Protein AF-A0A5S3P9X3-F1 (afdb_monomer_lite)

Organism: NCBI:txid2486356

pLDDT: mean 91.25, std 5.81, range [72.69, 97.75]

Radius of gyration: 15.69 Å; chains: 1; bounding box: 32×21×49 Å

Sequence (77 aa):
MKWVLIFMIYAAPVDAVDWDGPWTFGSTHLVEEPFNSEAECRNEAVQAIGRIHQGMLAPVRYRCVQVEAGLPEGAPR

Structure (mmCIF, N/CA/C/O backbone):
data_AF-A0A5S3P9X3-F1
#
_entry.id   AF-A0A5S3P9X3-F1
#
loop_
_atom_site.group_PDB
_atom_site.id
_atom_site.type_symbol
_atom_site.label_atom_id
_atom_site.label_alt_id
_atom_site.label_comp_id
_atom_site.label_asym_id
_atom_site.label_entity_id
_atom_site.label_seq_id
_atom_site.pdbx_PDB_ins_code
_atom_site.Cartn_x
_atom_site.Cartn_y
_atom_site.Cartn_z
_atom_site.occupancy
_atom_site.B_iso_or_equiv
_atom_site.auth_seq_id
_atom_site.auth_comp_id
_atom_site.auth_asym_id
_atom_site.auth_atom_id
_atom_site.pdbx_PDB_model_num
ATOM 1 N N . MET A 1 1 ? -12.288 3.000 14.418 1.00 91.19 1 MET A N 1
ATOM 2 C CA . MET A 1 1 ? -11.307 2.334 13.535 1.00 91.19 1 MET A CA 1
ATOM 3 C C . MET A 1 1 ? -11.322 2.997 12.175 1.00 91.19 1 MET A C 1
ATOM 5 O O . MET A 1 1 ? -12.377 3.461 11.754 1.00 91.19 1 MET A O 1
ATOM 9 N N . LYS A 1 2 ? -10.174 3.044 11.513 1.00 95.94 2 LYS A N 1
ATOM 10 C CA . LYS A 1 2 ? -9.982 3.534 10.151 1.00 95.94 2 LYS A CA 1
ATOM 11 C C . LYS A 1 2 ? -9.127 2.539 9.378 1.00 95.94 2 LYS A C 1
ATOM 13 O O . LYS A 1 2 ? -8.392 1.761 9.982 1.00 95.94 2 LYS A O 1
ATOM 18 N N . TRP A 1 3 ? -9.242 2.554 8.061 1.00 97.44 3 TRP A N 1
ATOM 19 C CA . TRP A 1 3 ? -8.439 1.725 7.173 1.00 97.44 3 TRP A CA 1
ATOM 20 C C . TRP A 1 3 ? -7.478 2.602 6.392 1.00 97.44 3 TRP A C 1
ATOM 22 O O . TRP A 1 3 ? -7.876 3.618 5.838 1.00 97.44 3 TRP A O 1
ATOM 32 N N . VAL A 1 4 ? -6.215 2.208 6.356 1.00 96.62 4 VAL A N 1
ATOM 33 C CA . VAL A 1 4 ? -5.152 2.938 5.671 1.00 96.62 4 VAL A CA 1
ATOM 34 C C . VAL A 1 4 ? -4.624 2.077 4.537 1.00 96.62 4 VAL A C 1
ATOM 36 O O . VAL A 1 4 ? -4.379 0.880 4.717 1.00 96.62 4 VAL A O 1
ATOM 39 N N . LEU A 1 5 ? -4.460 2.691 3.370 1.00 97.75 5 LEU A N 1
ATOM 40 C CA . LEU A 1 5 ? -3.971 2.035 2.168 1.00 97.75 5 LEU A CA 1
ATOM 41 C C . LEU A 1 5 ? -2.490 2.350 1.963 1.00 97.75 5 LEU A C 1
ATOM 43 O O . LEU A 1 5 ? -2.103 3.508 1.816 1.00 97.75 5 LEU A O 1
ATOM 47 N N . ILE A 1 6 ? -1.678 1.296 1.936 1.00 97.12 6 ILE A N 1
ATOM 48 C CA . ILE A 1 6 ? -0.241 1.353 1.677 1.00 97.12 6 ILE A CA 1
ATOM 49 C C . ILE A 1 6 ? 0.031 0.660 0.346 1.00 97.12 6 ILE A C 1
ATOM 51 O O . ILE A 1 6 ? -0.278 -0.524 0.192 1.00 97.12 6 ILE A O 1
ATOM 55 N N . PHE A 1 7 ? 0.660 1.364 -0.586 1.00 96.44 7 PHE A N 1
ATOM 56 C CA . PHE A 1 7 ? 1.227 0.799 -1.803 1.00 96.44 7 PHE A CA 1
ATOM 57 C C . PHE A 1 7 ? 2.717 0.533 -1.636 1.00 96.44 7 PHE A C 1
ATOM 59 O O . PHE A 1 7 ? 3.435 1.297 -0.997 1.00 96.44 7 PHE A O 1
ATOM 66 N N . MET A 1 8 ? 3.177 -0.542 -2.261 1.00 96.12 8 MET A N 1
ATOM 67 C CA . MET A 1 8 ? 4.580 -0.879 -2.456 1.00 96.12 8 MET A CA 1
ATOM 68 C C . MET A 1 8 ? 4.804 -0.968 -3.960 1.00 96.12 8 MET A C 1
ATOM 70 O O . MET A 1 8 ? 4.211 -1.819 -4.630 1.00 96.12 8 MET A O 1
ATOM 74 N N . ILE A 1 9 ? 5.626 -0.068 -4.478 1.00 93.00 9 ILE A N 1
ATOM 75 C CA . ILE A 1 9 ? 5.911 0.068 -5.899 1.00 93.00 9 ILE A CA 1
ATOM 76 C C . ILE A 1 9 ? 7.310 -0.474 -6.149 1.00 93.00 9 ILE A C 1
ATOM 78 O O . ILE A 1 9 ? 8.266 -0.141 -5.442 1.00 93.00 9 ILE A O 1
ATOM 82 N N . TYR A 1 10 ? 7.413 -1.340 -7.145 1.00 92.75 10 TYR A N 1
ATOM 83 C CA . TYR A 1 10 ? 8.671 -1.937 -7.552 1.00 92.75 10 TYR A CA 1
ATOM 84 C C . TYR A 1 10 ? 9.258 -1.165 -8.730 1.00 92.75 10 TYR A C 1
ATOM 86 O O . TYR A 1 10 ? 8.534 -0.493 -9.458 1.00 92.75 10 TYR A O 1
ATOM 94 N N . ALA A 1 11 ? 10.570 -1.249 -8.911 1.00 89.81 11 ALA A N 1
ATOM 95 C CA . ALA A 1 11 ? 11.278 -0.557 -9.976 1.00 89.81 11 ALA A CA 1
ATOM 96 C C . ALA A 1 11 ? 12.022 -1.549 -10.876 1.00 89.81 11 ALA A C 1
ATOM 98 O O . ALA A 1 11 ? 12.486 -2.602 -10.426 1.00 89.81 11 ALA A O 1
ATOM 99 N N . ALA A 1 12 ? 12.118 -1.190 -12.154 1.00 87.06 12 ALA A N 1
ATOM 100 C CA . ALA A 1 12 ? 13.071 -1.781 -13.081 1.00 87.06 12 ALA A CA 1
ATOM 101 C C . ALA A 1 12 ? 14.418 -1.031 -12.983 1.00 87.06 12 ALA A C 1
ATOM 103 O O . ALA A 1 12 ? 14.458 0.092 -12.466 1.00 87.06 12 ALA A O 1
ATOM 104 N N . PRO A 1 13 ? 15.522 -1.614 -13.480 1.00 86.44 13 PRO A N 1
ATOM 105 C CA . PRO A 1 13 ? 16.758 -0.876 -13.725 1.00 86.44 13 PRO A CA 1
ATOM 106 C C . PRO A 1 13 ? 16.530 0.358 -14.613 1.00 86.44 13 PRO A C 1
ATOM 108 O O . PRO A 1 13 ? 15.618 0.384 -15.438 1.00 86.44 13 PRO A O 1
ATOM 111 N N . VAL A 1 14 ? 17.371 1.383 -14.452 1.00 84.69 14 VAL A N 1
ATOM 112 C CA . VAL A 1 14 ? 17.216 2.686 -15.132 1.00 84.69 14 VAL A CA 1
ATOM 113 C C . VAL A 1 14 ? 17.334 2.618 -16.659 1.00 84.69 14 VAL A C 1
ATOM 115 O O . VAL A 1 14 ? 16.866 3.517 -17.349 1.00 84.69 14 VAL A O 1
ATOM 118 N N . ASP A 1 15 ? 17.960 1.570 -17.183 1.00 85.50 15 ASP A N 1
ATOM 119 C CA . ASP A 1 15 ? 18.234 1.321 -18.598 1.00 85.50 15 ASP A CA 1
ATOM 120 C C . ASP A 1 15 ? 17.315 0.252 -19.214 1.00 85.50 15 ASP A C 1
ATOM 122 O O . ASP A 1 15 ? 17.522 -0.173 -20.352 1.00 85.50 15 ASP A O 1
ATOM 126 N N . ALA A 1 16 ? 16.291 -0.190 -18.481 1.00 82.69 16 ALA A N 1
ATOM 127 C CA . ALA A 1 16 ? 15.419 -1.261 -18.927 1.00 82.69 16 ALA A CA 1
ATOM 128 C C . ALA A 1 16 ? 14.297 -0.754 -19.855 1.00 82.69 16 ALA A C 1
ATOM 130 O O . ALA A 1 16 ? 13.621 0.227 -19.549 1.00 82.69 16 ALA A O 1
ATOM 131 N N . VAL A 1 17 ? 14.088 -1.449 -20.980 1.00 76.50 17 VAL A N 1
ATOM 132 C CA . VAL A 1 17 ? 13.055 -1.114 -21.985 1.00 76.50 17 VAL A CA 1
ATOM 133 C C . VAL A 1 17 ? 11.852 -2.060 -21.882 1.00 76.50 17 VAL A C 1
ATOM 135 O O . VAL A 1 17 ? 10.740 -1.589 -21.688 1.00 76.50 17 VAL A O 1
ATOM 138 N N . ASP A 1 18 ? 12.085 -3.378 -21.897 1.00 78.62 18 ASP A N 1
ATOM 139 C CA . ASP A 1 18 ? 11.056 -4.424 -21.755 1.00 78.62 18 ASP A CA 1
ATOM 140 C C . ASP A 1 18 ? 11.435 -5.382 -20.612 1.00 78.62 18 ASP A C 1
ATOM 142 O O . ASP A 1 18 ? 11.824 -6.534 -20.814 1.00 78.62 18 ASP A O 1
ATOM 146 N N . TRP A 1 19 ? 11.424 -4.866 -19.383 1.00 83.88 19 TRP A N 1
ATOM 147 C CA . TRP A 1 19 ? 11.840 -5.622 -18.201 1.00 83.88 19 TRP A CA 1
ATOM 148 C C . TRP A 1 19 ? 10.731 -6.545 -17.699 1.00 83.88 19 TRP A C 1
ATOM 150 O O . TRP A 1 19 ? 9.683 -6.071 -17.268 1.00 83.88 19 TRP A O 1
ATOM 160 N N . ASP A 1 20 ? 10.992 -7.851 -17.666 1.00 85.88 20 ASP A N 1
ATOM 161 C CA . ASP A 1 20 ? 10.077 -8.839 -17.069 1.00 85.88 20 ASP A CA 1
ATOM 162 C C . ASP A 1 20 ? 10.471 -9.217 -15.623 1.00 85.88 20 ASP A C 1
ATOM 164 O O . ASP A 1 20 ? 9.821 -10.008 -14.939 1.00 85.88 20 ASP A O 1
ATOM 168 N N . GLY A 1 21 ? 11.540 -8.612 -15.104 1.00 87.06 21 GLY A N 1
ATOM 169 C CA . GLY A 1 21 ? 12.078 -8.897 -13.779 1.00 87.06 21 GLY A CA 1
ATOM 170 C C . GLY A 1 21 ? 13.485 -9.508 -13.814 1.00 87.06 21 GLY A C 1
ATOM 171 O O . GLY A 1 21 ? 14.027 -9.783 -14.883 1.00 87.06 21 GLY A O 1
ATOM 172 N N . PRO A 1 22 ? 14.096 -9.743 -12.639 1.00 90.25 22 PRO A N 1
ATOM 173 C CA . PRO A 1 22 ? 13.529 -9.574 -11.301 1.00 90.25 22 PRO A CA 1
ATOM 174 C C . PRO A 1 22 ? 13.281 -8.109 -10.921 1.00 90.25 22 PRO A C 1
ATOM 176 O O . PRO A 1 22 ? 14.000 -7.200 -11.325 1.00 90.25 22 PRO A O 1
ATOM 179 N N . TRP A 1 23 ? 12.244 -7.877 -10.123 1.00 90.69 23 TRP A N 1
ATOM 180 C CA . TRP A 1 23 ? 11.852 -6.543 -9.675 1.00 90.69 23 TRP A CA 1
ATOM 181 C C . TRP A 1 23 ? 12.444 -6.234 -8.302 1.00 90.69 23 TRP A C 1
ATOM 183 O O . TRP A 1 23 ? 12.412 -7.083 -7.407 1.00 90.69 23 TRP A O 1
ATOM 193 N N . THR A 1 24 ? 12.939 -5.013 -8.106 1.00 91.81 24 THR A N 1
ATOM 194 C CA . THR A 1 24 ? 13.422 -4.540 -6.803 1.00 91.81 24 THR A CA 1
ATOM 195 C C . THR A 1 24 ? 12.391 -3.629 -6.155 1.00 91.81 24 THR A C 1
ATOM 197 O O . THR A 1 24 ? 11.605 -2.968 -6.832 1.00 91.81 24 THR A O 1
ATOM 200 N N . PHE A 1 25 ? 12.349 -3.624 -4.823 1.00 92.75 25 PHE A N 1
ATOM 201 C CA . PHE A 1 25 ? 11.498 -2.684 -4.102 1.00 92.75 25 PHE A CA 1
ATOM 202 C C . PHE A 1 25 ? 11.999 -1.256 -4.351 1.00 92.75 25 PHE A C 1
ATOM 204 O O . PHE A 1 25 ? 13.175 -0.975 -4.125 1.00 92.75 25 PHE A O 1
ATOM 211 N N . GLY A 1 26 ? 11.113 -0.382 -4.830 1.00 91.25 26 GLY A N 1
ATOM 212 C CA . GLY A 1 26 ? 11.423 1.016 -5.115 1.00 91.25 26 GLY A CA 1
ATOM 213 C C . GLY A 1 26 ? 10.969 1.927 -3.982 1.00 91.25 26 GLY A C 1
ATOM 214 O O . GLY A 1 26 ? 11.790 2.501 -3.270 1.00 91.25 26 GLY A O 1
ATOM 215 N N . SER A 1 27 ? 9.655 2.057 -3.805 1.00 92.69 27 SER A N 1
ATOM 216 C CA . SER A 1 27 ? 9.063 2.999 -2.851 1.00 92.69 27 SER A CA 1
ATOM 217 C C . SER A 1 27 ? 7.792 2.466 -2.197 1.00 92.69 27 SER A C 1
ATOM 219 O O . SER A 1 27 ? 7.122 1.558 -2.699 1.00 92.69 27 SER A O 1
ATOM 221 N N . THR A 1 28 ? 7.432 3.065 -1.062 1.00 95.12 28 THR A N 1
ATOM 222 C CA . THR A 1 28 ? 6.094 2.958 -0.478 1.00 95.12 28 THR A CA 1
ATOM 223 C C . THR A 1 28 ? 5.335 4.267 -0.634 1.00 95.12 28 THR A C 1
ATOM 225 O O . THR A 1 28 ? 5.903 5.347 -0.495 1.00 95.12 28 THR A O 1
ATOM 228 N N . HIS A 1 29 ? 4.032 4.167 -0.883 1.00 92.50 29 HIS A N 1
ATOM 229 C CA . HIS A 1 29 ? 3.128 5.315 -0.908 1.00 92.50 29 HIS A CA 1
ATOM 230 C C . HIS A 1 29 ? 1.949 5.061 0.021 1.00 92.50 29 HIS A C 1
ATOM 232 O O . HIS A 1 29 ? 1.316 4.009 -0.044 1.00 92.50 29 HIS A O 1
ATOM 238 N N . LEU A 1 30 ? 1.663 6.029 0.884 1.00 92.88 30 LEU A N 1
ATOM 239 C CA . LEU A 1 30 ? 0.498 6.026 1.755 1.00 92.88 30 LEU A CA 1
ATOM 240 C C . LEU A 1 30 ? -0.592 6.879 1.113 1.00 92.88 30 LEU A C 1
ATOM 242 O O . LEU A 1 30 ? -0.304 7.990 0.671 1.00 92.88 30 LEU A O 1
ATOM 246 N N . VAL A 1 31 ? -1.828 6.390 1.078 1.00 89.88 31 VAL A N 1
ATOM 247 C CA . VAL A 1 31 ? -2.968 7.262 0.767 1.00 89.88 31 VAL A CA 1
ATOM 248 C C . VAL A 1 31 ? -3.272 8.099 2.004 1.00 89.88 31 VAL A C 1
ATOM 250 O O . VAL A 1 31 ? -3.464 7.547 3.086 1.00 89.88 31 VAL A O 1
ATOM 253 N N . GLU A 1 32 ? -3.276 9.422 1.839 1.00 86.69 32 GLU A N 1
ATOM 254 C CA . GLU A 1 32 ? -3.428 10.375 2.947 1.00 86.69 32 GLU A CA 1
ATOM 255 C C . GLU A 1 32 ? -4.795 10.265 3.627 1.00 86.69 32 GLU A C 1
ATOM 257 O O . GLU A 1 32 ? -4.893 10.359 4.850 1.00 86.69 32 GLU A O 1
ATOM 262 N N . GLU A 1 33 ? -5.850 10.025 2.846 1.00 91.69 33 GLU A N 1
ATOM 263 C CA . GLU A 1 33 ? -7.204 9.899 3.370 1.00 91.69 33 GLU A CA 1
ATOM 264 C C . GLU A 1 33 ? -7.507 8.460 3.825 1.00 91.69 33 GLU A C 1
ATOM 266 O O . GLU A 1 33 ? -7.431 7.520 3.028 1.00 91.69 33 GLU A O 1
ATOM 271 N N . PRO A 1 34 ? -7.878 8.252 5.102 1.00 93.69 34 PRO A N 1
ATOM 272 C CA . PRO A 1 34 ? -8.260 6.940 5.597 1.00 93.69 34 PRO A CA 1
ATOM 273 C C . PRO A 1 34 ? -9.711 6.571 5.246 1.00 93.69 34 PRO A C 1
ATOM 275 O O . PRO A 1 34 ? -10.621 7.398 5.290 1.00 93.69 34 PRO A O 1
ATOM 278 N N . PHE A 1 35 ? -9.957 5.278 5.042 1.00 96.81 35 PHE A N 1
ATOM 279 C CA . PHE A 1 35 ? -11.258 4.709 4.678 1.00 96.81 35 PHE A CA 1
ATOM 280 C C . PHE A 1 35 ? -12.062 4.250 5.903 1.00 96.81 35 PHE A C 1
ATOM 282 O O . PHE A 1 35 ? -11.510 3.981 6.979 1.00 96.81 35 PHE A O 1
ATOM 289 N N . ASN A 1 36 ? -13.383 4.125 5.745 1.00 96.75 36 ASN A N 1
ATOM 290 C CA . ASN A 1 36 ? -14.274 3.675 6.819 1.00 96.75 36 ASN A CA 1
ATOM 291 C C . ASN A 1 36 ? -14.417 2.150 6.862 1.00 96.75 36 ASN A C 1
ATOM 293 O O . ASN A 1 36 ? -14.737 1.597 7.915 1.00 96.75 36 ASN A O 1
ATOM 297 N N . SER A 1 37 ? -14.134 1.456 5.758 1.00 97.44 37 SER A N 1
ATOM 298 C CA . SER A 1 37 ? -14.192 -0.004 5.680 1.00 97.44 37 SER A CA 1
ATOM 299 C C . SER A 1 37 ? -13.020 -0.613 4.906 1.00 97.44 37 SER A C 1
ATOM 301 O O . SER A 1 37 ? -12.377 0.038 4.082 1.00 97.44 37 SER A O 1
ATOM 303 N N . GLU A 1 38 ? -12.759 -1.900 5.152 1.00 97.31 38 GLU A N 1
ATOM 304 C CA . GLU A 1 38 ? -11.764 -2.662 4.391 1.00 97.31 38 GLU A CA 1
ATOM 305 C C . GLU A 1 38 ? -12.137 -2.734 2.907 1.00 97.31 38 GLU A C 1
ATOM 307 O O . GLU A 1 38 ? -11.271 -2.642 2.039 1.00 97.31 38 GLU A O 1
ATOM 312 N N . ALA A 1 39 ? -13.434 -2.880 2.618 1.00 97.75 39 ALA A N 1
ATOM 313 C CA . ALA A 1 39 ? -13.954 -2.9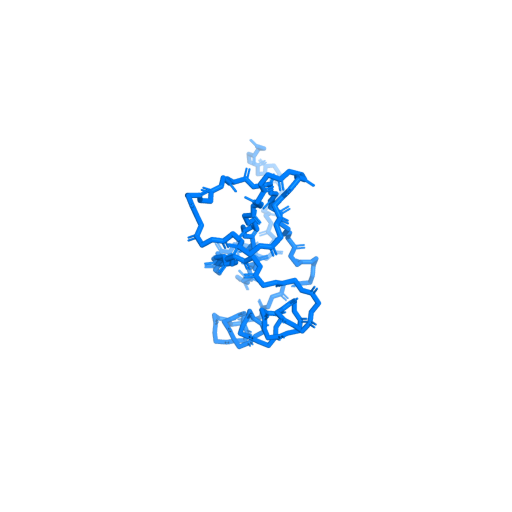69 1.261 1.00 97.75 39 ALA A CA 1
ATOM 314 C C . ALA A 1 39 ? -13.700 -1.677 0.473 1.00 97.75 39 ALA A C 1
ATOM 316 O O . ALA A 1 39 ? -13.206 -1.747 -0.649 1.00 97.75 39 ALA A O 1
ATOM 317 N N . GLU A 1 40 ? -13.960 -0.509 1.070 1.00 97.62 40 GLU A N 1
ATOM 318 C CA . GLU A 1 40 ? -13.626 0.793 0.474 1.00 97.62 40 GLU A CA 1
ATOM 319 C C . GLU A 1 40 ? -12.126 0.902 0.180 1.00 97.62 40 GLU A C 1
ATOM 321 O O . GLU A 1 40 ? -11.748 1.195 -0.952 1.00 97.62 40 GLU A O 1
ATOM 326 N N . CYS A 1 41 ? -11.276 0.569 1.158 1.00 97.75 41 CYS A N 1
ATOM 327 C CA . CYS A 1 41 ? -9.822 0.597 0.991 1.00 97.75 41 CYS A CA 1
ATOM 328 C C . CYS A 1 41 ? -9.346 -0.318 -0.151 1.00 97.75 41 CYS A C 1
ATOM 330 O O . CYS A 1 41 ? -8.525 0.076 -0.980 1.00 97.75 41 CYS A O 1
ATOM 332 N N . ARG A 1 42 ? -9.872 -1.548 -0.228 1.00 97.50 42 ARG A N 1
ATOM 333 C CA . ARG A 1 42 ? -9.518 -2.513 -1.282 1.00 97.50 42 ARG A CA 1
ATOM 334 C C . ARG A 1 42 ? -10.000 -2.063 -2.657 1.00 97.50 42 ARG A C 1
ATOM 336 O O . ARG A 1 42 ? -9.260 -2.225 -3.624 1.00 97.50 42 ARG A O 1
ATOM 343 N N . ASN A 1 43 ? -11.209 -1.514 -2.744 1.00 97.50 43 ASN A N 1
ATOM 344 C CA . ASN A 1 43 ? -11.762 -1.016 -3.999 1.00 97.50 43 ASN A CA 1
ATOM 345 C C . ASN A 1 43 ? -10.936 0.157 -4.533 1.00 97.50 43 ASN A C 1
ATOM 347 O O . ASN A 1 43 ? -10.577 0.151 -5.710 1.00 97.50 43 ASN A O 1
ATOM 351 N N . GLU A 1 44 ? -10.564 1.105 -3.668 1.00 96.56 44 GLU A N 1
ATOM 352 C CA . GLU A 1 44 ? -9.681 2.206 -4.059 1.00 96.56 44 GLU A CA 1
ATOM 353 C C . GLU A 1 44 ? -8.309 1.688 -4.505 1.00 96.56 44 GLU A C 1
ATOM 355 O O . GLU A 1 44 ? -7.785 2.136 -5.522 1.00 96.56 44 GLU A O 1
ATOM 360 N N . ALA A 1 45 ? -7.756 0.677 -3.824 1.00 95.94 45 ALA A N 1
ATOM 361 C CA . ALA A 1 45 ? -6.481 0.077 -4.212 1.00 95.94 45 ALA A CA 1
ATOM 362 C C . ALA A 1 45 ? -6.500 -0.466 -5.647 1.00 95.94 45 ALA A C 1
ATOM 364 O O . ALA A 1 45 ? -5.577 -0.210 -6.419 1.00 95.94 45 ALA A O 1
ATOM 365 N N . V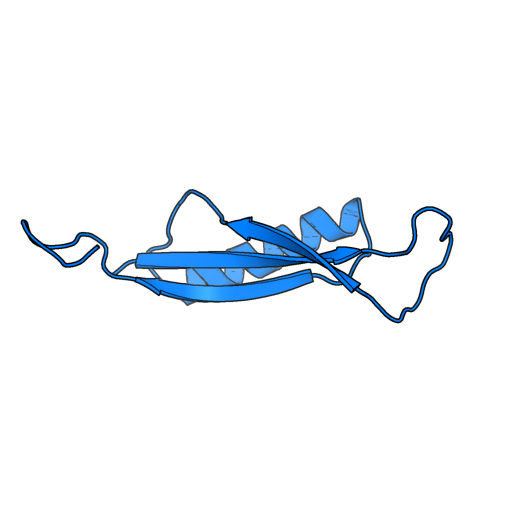AL A 1 46 ? -7.560 -1.191 -6.017 1.00 95.44 46 VAL A N 1
ATOM 366 C CA . VAL A 1 46 ? -7.726 -1.743 -7.369 1.00 95.44 46 VAL A CA 1
ATOM 367 C C . VAL A 1 46 ? -7.830 -0.624 -8.405 1.00 95.44 46 VAL A C 1
ATOM 369 O O . VAL A 1 46 ? -7.163 -0.684 -9.439 1.00 95.44 46 VAL A O 1
ATOM 372 N N . GLN A 1 47 ? -8.619 0.416 -8.127 1.00 94.88 47 GLN A N 1
ATOM 373 C CA . GLN A 1 47 ? -8.769 1.549 -9.041 1.00 94.88 47 GLN A CA 1
ATOM 374 C C . GLN A 1 47 ? -7.458 2.328 -9.210 1.00 94.88 47 GLN A C 1
ATOM 376 O O . GLN A 1 47 ? -7.072 2.650 -10.333 1.00 94.88 47 GLN A O 1
ATOM 381 N N . ALA A 1 48 ? -6.748 2.595 -8.114 1.00 92.88 48 ALA A N 1
ATOM 382 C CA . ALA A 1 48 ? -5.468 3.289 -8.124 1.00 92.88 48 ALA A CA 1
ATOM 383 C C . ALA A 1 48 ? -4.388 2.503 -8.875 1.00 92.88 48 ALA A C 1
ATOM 385 O O . ALA A 1 48 ? -3.687 3.091 -9.694 1.00 92.88 48 ALA A O 1
ATOM 386 N N . ILE A 1 49 ? -4.291 1.184 -8.669 1.00 92.50 49 ILE A N 1
ATOM 387 C CA . ILE A 1 49 ? -3.368 0.325 -9.428 1.00 92.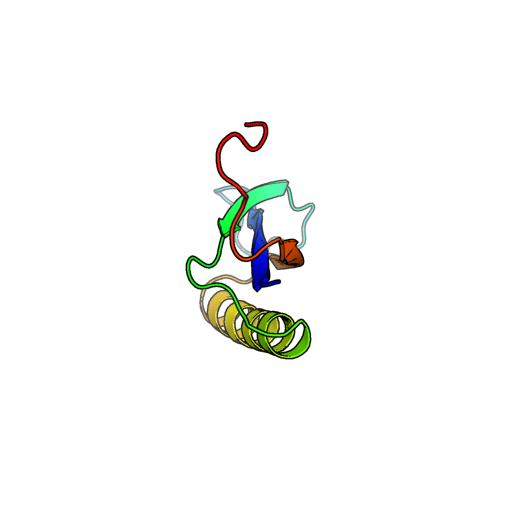50 49 ILE A CA 1
ATOM 388 C C . ILE A 1 49 ? -3.689 0.390 -10.922 1.00 92.50 49 ILE A C 1
ATOM 390 O O . ILE A 1 49 ? -2.780 0.585 -11.722 1.00 92.50 49 ILE A O 1
ATOM 394 N N . GLY A 1 50 ? -4.971 0.325 -11.297 1.00 91.75 50 GLY A N 1
ATOM 395 C CA . GLY A 1 50 ? -5.390 0.485 -12.689 1.00 91.75 50 GLY A CA 1
ATOM 396 C C . GLY A 1 50 ? -4.937 1.815 -13.302 1.00 91.75 50 GLY A C 1
ATOM 397 O O . GLY A 1 50 ? -4.461 1.828 -14.432 1.00 91.75 50 GLY A O 1
ATOM 398 N N . ARG A 1 51 ? -5.019 2.924 -12.551 1.00 90.38 51 ARG A N 1
ATOM 399 C CA . ARG A 1 51 ? -4.516 4.240 -12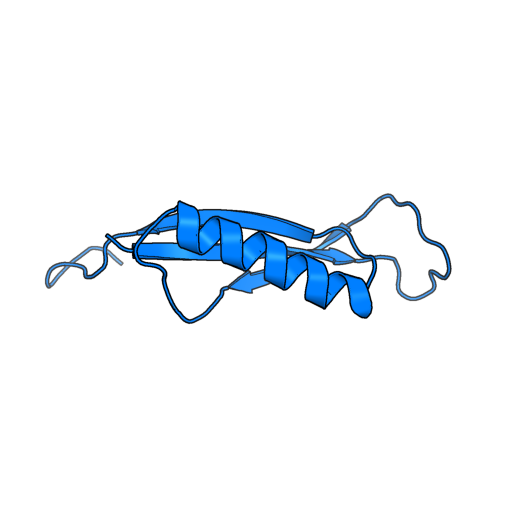.992 1.00 90.38 51 ARG A CA 1
ATOM 400 C C . ARG A 1 51 ? -2.990 4.275 -13.099 1.00 90.38 51 ARG A C 1
ATOM 402 O O . ARG A 1 51 ? -2.471 4.788 -14.084 1.00 90.38 51 ARG A O 1
ATOM 409 N N . ILE A 1 52 ? -2.268 3.710 -12.129 1.00 85.94 52 ILE A N 1
ATOM 410 C CA . ILE A 1 52 ? -0.797 3.629 -12.159 1.00 85.94 52 ILE A CA 1
ATOM 411 C C . ILE A 1 52 ? -0.337 2.848 -13.395 1.00 85.94 52 ILE A C 1
ATOM 413 O O . ILE A 1 52 ? 0.552 3.299 -14.117 1.00 85.94 52 ILE A O 1
ATOM 417 N N . HIS A 1 53 ? -0.995 1.726 -13.687 1.00 87.75 53 HIS A N 1
ATOM 418 C CA . HIS A 1 53 ? -0.681 0.854 -14.821 1.00 87.75 53 HIS A CA 1
ATOM 419 C C . HIS A 1 53 ? -0.988 1.454 -16.195 1.00 87.75 53 HIS A C 1
ATOM 421 O O . HIS A 1 53 ? -0.514 0.922 -17.193 1.00 87.75 53 HIS A O 1
ATOM 427 N N . GLN A 1 54 ? -1.694 2.585 -16.279 1.00 84.50 54 GLN A N 1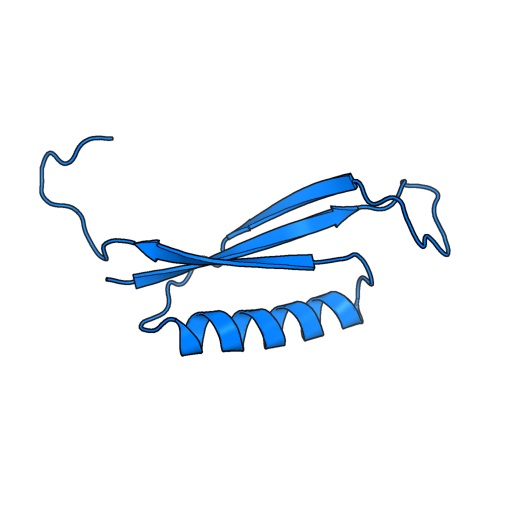
ATOM 428 C CA . GLN A 1 54 ? -1.814 3.333 -17.537 1.00 84.50 54 GLN A CA 1
ATOM 429 C C . GLN A 1 54 ? -0.532 4.097 -17.898 1.00 84.50 54 GLN A C 1
ATOM 431 O O . GLN A 1 54 ? -0.311 4.377 -19.073 1.00 84.50 54 GLN A O 1
ATOM 436 N N . GLY A 1 55 ? 0.302 4.444 -16.910 1.00 75.31 55 GLY A N 1
ATOM 437 C CA . GLY A 1 55 ? 1.557 5.176 -17.124 1.00 75.31 55 GLY A CA 1
ATOM 438 C C . GLY A 1 55 ? 2.821 4.354 -16.868 1.00 75.31 55 GLY A C 1
ATOM 439 O O . GLY A 1 55 ? 3.849 4.601 -17.488 1.00 75.31 55 GLY A O 1
ATOM 440 N N . MET A 1 56 ? 2.762 3.380 -15.959 1.00 72.69 56 MET A N 1
ATOM 441 C CA . MET A 1 56 ? 3.907 2.583 -15.523 1.00 72.69 56 MET A CA 1
ATOM 442 C C . MET A 1 56 ? 3.475 1.136 -15.294 1.00 72.69 56 MET A C 1
ATOM 444 O O . MET A 1 56 ? 2.663 0.870 -14.417 1.00 72.69 56 MET A O 1
ATOM 448 N N . LEU A 1 57 ? 4.066 0.186 -16.018 1.00 80.75 57 LEU A N 1
ATOM 449 C CA . LEU A 1 57 ? 3.733 -1.245 -15.915 1.00 80.75 57 LEU A CA 1
ATOM 450 C C . LEU A 1 57 ? 4.477 -1.983 -14.791 1.00 80.75 5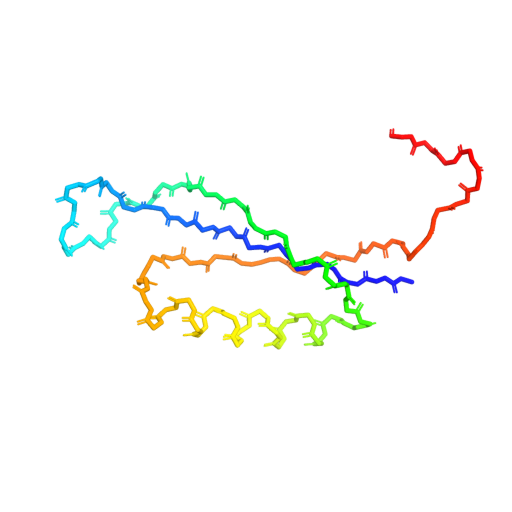7 LEU A C 1
ATOM 452 O O . LEU A 1 57 ? 4.475 -3.212 -14.736 1.00 80.75 57 LEU A O 1
ATOM 456 N N . ALA A 1 58 ? 5.115 -1.250 -13.880 1.00 84.81 58 ALA A N 1
ATOM 457 C CA . ALA A 1 58 ? 5.809 -1.865 -12.765 1.00 84.81 58 ALA A CA 1
ATOM 458 C C . ALA A 1 58 ? 4.823 -2.605 -11.836 1.00 84.81 58 ALA A C 1
ATOM 460 O O . ALA A 1 58 ? 3.695 -2.140 -11.614 1.00 84.81 58 ALA A O 1
ATOM 461 N N . PRO A 1 59 ? 5.223 -3.742 -11.241 1.00 91.25 59 PRO A N 1
ATOM 462 C CA . PRO A 1 59 ? 4.418 -4.411 -10.238 1.00 91.25 59 PRO A CA 1
ATOM 463 C C . PRO A 1 59 ? 4.111 -3.477 -9.070 1.00 91.25 59 PRO A C 1
ATOM 465 O O . PRO A 1 59 ? 4.997 -2.830 -8.510 1.00 91.25 59 PRO A O 1
ATOM 468 N N . VAL A 1 60 ? 2.844 -3.459 -8.668 1.00 93.88 60 VAL A N 1
ATOM 469 C CA . VAL A 1 60 ? 2.380 -2.737 -7.483 1.00 93.88 60 VAL A CA 1
ATOM 470 C C . VAL A 1 60 ? 1.721 -3.738 -6.548 1.00 93.88 60 VAL A C 1
ATOM 472 O O . VAL A 1 60 ? 0.864 -4.529 -6.946 1.00 93.88 60 VAL A O 1
ATOM 475 N N . ARG A 1 61 ? 2.131 -3.724 -5.282 1.00 94.88 61 ARG A N 1
ATOM 476 C CA . ARG A 1 61 ? 1.476 -4.466 -4.199 1.00 94.88 61 ARG A CA 1
ATOM 477 C C . ARG A 1 61 ? 0.782 -3.471 -3.283 1.00 94.88 61 ARG A C 1
ATOM 479 O O . ARG A 1 61 ? 1.221 -2.332 -3.163 1.00 94.88 61 ARG A O 1
ATOM 486 N N . TYR A 1 62 ? -0.271 -3.908 -2.603 1.00 96.62 62 TYR A N 1
ATOM 487 C CA . TYR A 1 62 ? -0.972 -3.059 -1.648 1.00 96.62 62 TYR A CA 1
ATOM 488 C C . TYR A 1 62 ? -1.328 -3.805 -0.363 1.00 96.62 62 TYR A C 1
ATOM 490 O O . TYR A 1 62 ? -1.431 -5.037 -0.339 1.00 96.62 62 TYR A O 1
ATOM 498 N N . ARG A 1 63 ? -1.517 -3.045 0.715 1.00 97.06 63 ARG A N 1
ATOM 499 C CA . ARG A 1 63 ? -2.049 -3.507 1.998 1.00 97.06 63 ARG A CA 1
ATOM 500 C C . ARG A 1 63 ? -3.081 -2.508 2.505 1.00 97.06 63 ARG A C 1
ATOM 502 O O . ARG A 1 63 ? -2.829 -1.309 2.500 1.00 97.06 63 ARG A O 1
ATOM 509 N N . CYS A 1 64 ? -4.207 -3.032 2.975 1.00 97.19 64 CYS A N 1
ATOM 510 C CA . CYS A 1 64 ? -5.167 -2.293 3.783 1.00 97.19 64 CYS A CA 1
ATOM 511 C C . CYS A 1 64 ? -4.920 -2.657 5.242 1.00 97.19 64 CYS A C 1
ATOM 513 O O . CYS A 1 64 ? -5.017 -3.829 5.607 1.00 97.19 64 CYS A O 1
ATOM 515 N N . VAL A 1 65 ? -4.553 -1.670 6.052 1.00 96.69 65 VAL A N 1
ATOM 516 C CA . VAL A 1 65 ? -4.220 -1.853 7.466 1.00 96.69 65 VAL A CA 1
ATOM 517 C C . VAL A 1 65 ? -5.265 -1.145 8.309 1.00 96.69 65 VAL A C 1
ATOM 519 O O . VAL A 1 65 ? -5.606 0.008 8.046 1.00 96.69 65 VAL A O 1
ATOM 522 N N . GLN A 1 66 ? -5.783 -1.840 9.314 1.00 96.75 66 GLN A N 1
ATOM 523 C CA . GLN A 1 66 ? -6.723 -1.260 10.258 1.00 96.75 66 GLN A CA 1
ATOM 524 C C . GLN A 1 66 ? -5.959 -0.532 11.367 1.00 96.75 66 GLN A C 1
ATOM 526 O O . GLN A 1 66 ? -5.050 -1.098 11.971 1.00 96.75 66 GLN A O 1
ATOM 531 N N . VAL A 1 67 ? -6.345 0.709 11.646 1.00 94.19 67 VAL A N 1
ATOM 532 C CA . VAL A 1 67 ? -5.762 1.549 12.697 1.00 94.19 67 VAL A CA 1
ATOM 533 C C . VAL A 1 67 ? -6.859 2.174 13.553 1.00 94.19 67 VAL A C 1
ATOM 535 O O . VAL A 1 67 ? -8.020 2.302 13.137 1.00 94.19 67 VAL A O 1
ATOM 538 N N . GLU A 1 68 ? -6.516 2.564 14.774 1.00 93.06 68 GLU A N 1
ATOM 539 C CA . GLU A 1 68 ? -7.420 3.356 15.601 1.00 93.06 68 GLU A CA 1
ATOM 540 C C . GLU A 1 68 ? -7.621 4.742 14.973 1.00 93.06 68 GLU A C 1
ATOM 542 O O . GLU A 1 68 ? -6.701 5.334 14.417 1.00 93.06 68 GLU A O 1
ATOM 547 N N . ALA A 1 69 ? -8.857 5.249 15.008 1.00 89.69 69 ALA A N 1
ATOM 548 C CA . ALA A 1 69 ? -9.191 6.542 14.392 1.00 89.69 69 ALA A CA 1
ATOM 549 C C . ALA A 1 69 ? -8.651 7.734 15.198 1.00 89.69 69 ALA A C 1
ATOM 551 O O . ALA A 1 69 ? -8.562 8.848 14.693 1.00 89.69 69 ALA A O 1
ATOM 552 N N . GLY A 1 70 ? -8.342 7.485 16.464 1.00 90.56 70 GLY A N 1
ATOM 553 C CA . GLY A 1 70 ? -7.760 8.417 17.404 1.00 90.56 70 GLY A CA 1
ATOM 554 C C . GLY A 1 70 ? -7.170 7.607 18.546 1.00 90.56 70 GLY A C 1
ATOM 555 O O . GLY A 1 70 ? -7.654 6.514 18.840 1.00 90.56 70 GLY A O 1
ATOM 556 N N . LEU A 1 71 ? -6.123 8.149 19.151 1.00 91.38 71 LEU A N 1
ATOM 557 C CA . LEU A 1 71 ? -5.470 7.572 20.316 1.00 91.38 71 LEU A CA 1
ATOM 558 C C . LEU A 1 71 ? -5.858 8.387 21.559 1.00 91.38 71 LEU A C 1
ATOM 560 O O . LEU A 1 71 ? -6.119 9.588 21.435 1.00 91.38 71 LEU A O 1
ATOM 564 N N . PRO A 1 72 ? -5.912 7.771 22.752 1.00 91.00 72 PRO A N 1
ATOM 565 C CA . PRO A 1 72 ? -6.132 8.508 23.990 1.00 91.00 72 PRO A CA 1
ATOM 566 C C . PRO A 1 72 ? -4.962 9.454 24.300 1.00 91.00 72 PRO A C 1
ATOM 568 O O . PRO A 1 72 ? -3.837 9.270 23.826 1.00 91.00 72 PRO A O 1
ATOM 571 N N . GLU A 1 73 ? -5.216 10.460 25.137 1.00 92.19 73 GLU A N 1
ATOM 572 C CA . GLU A 1 73 ? -4.157 11.331 25.649 1.00 92.19 73 GLU A CA 1
ATOM 573 C C . GLU A 1 73 ? -3.100 10.503 26.401 1.00 92.19 73 GLU A C 1
ATOM 575 O O . GLU A 1 73 ? -3.430 9.626 27.199 1.00 92.19 73 GLU A O 1
ATOM 580 N N . GLY A 1 74 ? -1.818 10.758 26.118 1.00 93.00 74 GLY A N 1
ATOM 581 C CA . GLY A 1 74 ? -0.708 10.001 26.705 1.00 93.00 74 GLY A CA 1
ATOM 582 C C . GLY A 1 74 ? -0.463 8.620 26.086 1.00 93.00 74 GLY A C 1
ATOM 583 O O . GLY A 1 74 ? 0.315 7.850 26.648 1.00 93.00 74 GLY A O 1
ATOM 584 N N . ALA A 1 75 ? -1.087 8.297 24.945 1.00 90.00 75 ALA A N 1
ATOM 585 C CA . ALA A 1 75 ? -0.790 7.064 24.221 1.00 90.00 75 ALA A CA 1
ATOM 586 C C . ALA A 1 75 ? 0.720 6.933 23.908 1.00 90.00 75 ALA A C 1
ATOM 588 O O . ALA A 1 75 ? 1.369 7.942 23.597 1.00 90.00 75 ALA A O 1
ATOM 589 N N . PRO A 1 76 ? 1.289 5.712 23.980 1.00 85.06 76 PRO A N 1
ATOM 590 C CA . PRO A 1 76 ? 2.683 5.470 23.625 1.00 85.06 76 PRO A CA 1
ATOM 591 C C . PRO A 1 76 ? 2.984 5.934 22.197 1.00 85.06 76 PRO A C 1
ATOM 593 O O . PRO A 1 76 ? 2.156 5.764 21.302 1.00 85.06 76 PRO A O 1
ATOM 596 N N . ARG A 1 77 ? 4.167 6.526 22.017 1.00 78.94 77 ARG A N 1
ATOM 597 C CA . ARG A 1 77 ? 4.694 6.940 20.710 1.00 78.94 77 ARG A CA 1
ATOM 598 C C . ARG A 1 77 ? 5.384 5.782 20.010 1.00 78.94 77 ARG A C 1
ATOM 600 O O . ARG A 1 77 ? 6.056 5.005 20.726 1.00 78.94 77 ARG A O 1
#

Secondary structure (DSSP, 8-state):
-EEEEEEEEEE--TT-SS---PPEEEEEEE-SSPBSSHHHHHHHHHHHHHHHHHH--S-EEEEEEEE-SS--TT---

Foldseek 3Di:
DWKKKKKWWWDDPPPDDDDPDPTHTDDMDIDPDTHPDPVVNVVVVVVVVVVCCVPDVTDMDMDIDDDDPDDDPPPDD